Protein AF-W4RXM5-F1 (afdb_monomer_lite)

Radius of gyration: 26.08 Å; chains: 1; bounding box: 56×27×79 Å

Structure (mmCIF, N/CA/C/O backbone):
data_AF-W4RXM5-F1
#
_entry.id   AF-W4RXM5-F1
#
loop_
_atom_site.group_PDB
_atom_site.id
_atom_site.type_symbol
_atom_site.label_atom_id
_atom_site.label_alt_id
_atom_site.label_comp_id
_atom_site.label_asym_id
_atom_site.label_entity_id
_atom_site.label_seq_id
_atom_site.pdbx_PDB_ins_code
_atom_site.Cartn_x
_atom_site.Cartn_y
_atom_site.Cartn_z
_atom_site.occupancy
_atom_site.B_iso_or_equiv
_atom_site.auth_seq_id
_atom_site.auth_comp_id
_atom_site.auth_asym_id
_atom_site.auth_atom_id
_atom_site.pdbx_PDB_model_num
ATOM 1 N N . MET A 1 1 ? -12.681 -8.307 -5.570 1.00 71.31 1 MET A N 1
ATOM 2 C CA . MET A 1 1 ? -11.363 -8.917 -5.772 1.00 71.31 1 MET A CA 1
ATOM 3 C C . MET A 1 1 ? -11.079 -9.821 -4.599 1.00 71.31 1 MET A C 1
ATOM 5 O O . MET A 1 1 ? -11.061 -9.343 -3.459 1.00 71.31 1 MET A O 1
ATOM 9 N N . ASP A 1 2 ? -10.968 -11.107 -4.893 1.00 82.12 2 ASP A N 1
ATOM 10 C CA . ASP A 1 2 ? -10.555 -12.125 -3.934 1.00 82.12 2 ASP A CA 1
ATOM 11 C C . ASP A 1 2 ? -9.126 -11.845 -3.423 1.00 82.12 2 ASP A C 1
ATOM 13 O O . ASP A 1 2 ? -8.353 -11.106 -4.047 1.00 82.12 2 ASP A O 1
ATOM 17 N N . LYS A 1 3 ? -8.761 -12.402 -2.262 1.00 81.62 3 LYS A N 1
ATOM 18 C CA . LYS A 1 3 ? -7.405 -12.256 -1.708 1.00 81.62 3 LYS A CA 1
ATOM 19 C C . LYS A 1 3 ? -6.359 -12.815 -2.677 1.00 81.62 3 LYS A C 1
ATOM 21 O O . LYS A 1 3 ? -5.294 -12.211 -2.815 1.00 81.62 3 LYS A O 1
ATOM 26 N N . THR A 1 4 ? -6.677 -13.913 -3.359 1.00 87.19 4 THR A N 1
ATOM 27 C CA . THR A 1 4 ? -5.791 -14.562 -4.332 1.00 87.19 4 THR A CA 1
ATOM 28 C C . THR A 1 4 ? -5.588 -13.677 -5.554 1.00 87.19 4 THR A C 1
ATOM 30 O O . THR A 1 4 ? -4.450 -13.352 -5.880 1.00 87.19 4 THR A O 1
ATOM 33 N N . GLU A 1 5 ? -6.676 -13.187 -6.154 1.00 88.44 5 GLU A N 1
ATOM 34 C CA . GLU A 1 5 ? -6.636 -12.262 -7.298 1.00 88.44 5 GLU A CA 1
ATOM 35 C C . GLU A 1 5 ? -5.849 -10.988 -6.973 1.00 88.44 5 GLU A C 1
ATOM 37 O O . GLU A 1 5 ? -5.007 -10.545 -7.753 1.00 88.44 5 GLU A O 1
ATOM 42 N N . ARG A 1 6 ? -6.069 -10.405 -5.785 1.00 88.25 6 ARG A N 1
ATOM 43 C CA . ARG A 1 6 ? -5.330 -9.214 -5.347 1.00 88.25 6 ARG A CA 1
ATOM 44 C C . ARG A 1 6 ? -3.836 -9.499 -5.257 1.00 88.25 6 ARG A C 1
ATOM 46 O O . ARG A 1 6 ? -3.037 -8.675 -5.685 1.00 88.25 6 ARG A O 1
ATOM 53 N N . ASN A 1 7 ? -3.458 -10.635 -4.676 1.00 90.44 7 ASN A N 1
ATOM 54 C CA . ASN A 1 7 ? -2.055 -11.003 -4.521 1.00 90.44 7 ASN A CA 1
ATOM 55 C C . ASN A 1 7 ? -1.399 -11.311 -5.876 1.00 90.44 7 ASN A C 1
ATOM 57 O O . ASN A 1 7 ? -0.256 -10.917 -6.086 1.00 90.44 7 ASN A O 1
ATOM 61 N N . GLN A 1 8 ? -2.122 -11.943 -6.805 1.00 93.56 8 GLN A N 1
ATOM 62 C CA . GLN A 1 8 ? -1.669 -12.142 -8.185 1.00 93.56 8 GLN A CA 1
ATOM 63 C C . GLN A 1 8 ? -1.452 -10.806 -8.900 1.00 93.56 8 GLN A C 1
ATOM 65 O O . GLN A 1 8 ? -0.434 -10.622 -9.560 1.00 93.56 8 GLN A O 1
ATOM 70 N N . LEU A 1 9 ? -2.364 -9.849 -8.722 1.00 93.50 9 LEU A N 1
ATOM 71 C CA . LEU A 1 9 ? -2.246 -8.512 -9.297 1.00 93.50 9 LEU A CA 1
ATOM 72 C C . LEU A 1 9 ? -1.068 -7.733 -8.694 1.00 93.50 9 LEU A C 1
ATOM 74 O O . LEU A 1 9 ? -0.317 -7.106 -9.436 1.00 93.50 9 LEU A O 1
ATOM 78 N N . ILE A 1 10 ? -0.853 -7.819 -7.377 1.00 93.81 10 ILE A N 1
ATOM 79 C CA . ILE A 1 10 ? 0.338 -7.255 -6.723 1.00 93.81 10 ILE A CA 1
ATOM 80 C C . ILE A 1 10 ? 1.601 -7.891 -7.313 1.00 93.81 10 ILE A C 1
ATOM 82 O O . ILE A 1 10 ? 2.492 -7.172 -7.751 1.00 93.81 10 ILE A O 1
ATOM 86 N N . LEU A 1 11 ? 1.674 -9.221 -7.400 1.00 95.50 11 LEU A N 1
ATOM 87 C CA . LEU A 1 11 ? 2.827 -9.913 -7.980 1.00 95.50 11 LEU A CA 1
ATOM 88 C C . LEU A 1 11 ? 3.082 -9.475 -9.431 1.00 95.50 11 LEU A C 1
ATOM 90 O O . LEU A 1 11 ? 4.215 -9.156 -9.787 1.00 95.50 11 LEU A O 1
ATOM 94 N N . ALA A 1 12 ? 2.027 -9.370 -10.241 1.00 95.31 12 ALA A N 1
ATOM 95 C CA . ALA A 1 12 ? 2.120 -8.864 -11.605 1.00 95.31 12 ALA A CA 1
ATOM 96 C C . ALA A 1 12 ? 2.660 -7.425 -11.649 1.00 95.31 12 ALA A C 1
ATOM 98 O O . ALA A 1 12 ? 3.500 -7.128 -12.492 1.00 95.31 12 ALA A O 1
ATOM 99 N N . MET A 1 13 ? 2.251 -6.543 -10.731 1.00 93.75 13 MET A N 1
ATOM 100 C CA . MET A 1 13 ? 2.790 -5.179 -10.635 1.00 93.75 13 MET A CA 1
ATOM 101 C C . MET A 1 13 ? 4.280 -5.165 -10.292 1.00 93.75 13 MET A C 1
ATOM 103 O O . MET A 1 13 ? 5.035 -4.417 -10.911 1.00 93.75 13 MET A O 1
ATOM 107 N N . TRP A 1 14 ? 4.709 -5.998 -9.342 1.00 95.38 14 TRP A N 1
ATOM 108 C CA . TRP A 1 14 ? 6.113 -6.092 -8.929 1.00 95.38 14 TRP A CA 1
ATOM 109 C C . TRP A 1 14 ? 7.021 -6.638 -10.025 1.00 95.38 14 TRP A C 1
ATOM 111 O O . TRP A 1 14 ? 8.180 -6.243 -10.098 1.00 95.38 14 TRP A O 1
ATOM 121 N N . VAL A 1 15 ? 6.499 -7.495 -10.901 1.00 94.69 15 VAL A N 1
ATOM 122 C CA . VAL A 1 15 ? 7.235 -7.946 -12.083 1.00 94.69 15 VAL A CA 1
ATOM 123 C C . VAL A 1 15 ? 7.166 -6.897 -13.188 1.00 94.69 15 VAL A C 1
ATOM 125 O O . VAL A 1 15 ? 8.186 -6.544 -13.748 1.00 94.69 15 VAL A O 1
ATOM 128 N N . PHE A 1 16 ? 5.998 -6.353 -13.516 1.00 94.88 16 PHE A N 1
ATOM 129 C CA . PHE A 1 16 ? 5.840 -5.551 -14.730 1.00 94.88 16 PHE A CA 1
ATOM 130 C C . PHE A 1 16 ? 6.371 -4.114 -14.601 1.00 94.88 16 PHE A C 1
ATOM 132 O O . PHE A 1 16 ? 6.943 -3.577 -15.551 1.00 94.88 16 PHE A O 1
ATOM 139 N N . MET A 1 17 ? 6.218 -3.477 -13.437 1.00 92.75 17 MET A N 1
ATOM 140 C CA . MET A 1 17 ? 6.600 -2.069 -13.253 1.00 92.75 17 MET A CA 1
ATOM 141 C C . MET A 1 17 ? 8.110 -1.809 -13.366 1.00 92.75 17 MET A C 1
ATOM 143 O O . MET A 1 17 ? 8.474 -0.840 -14.036 1.00 92.75 17 MET A O 1
ATOM 147 N N . PRO A 1 18 ? 9.011 -2.638 -12.800 1.00 93.56 18 PRO A N 1
ATOM 148 C CA . PRO A 1 18 ? 10.451 -2.467 -12.999 1.00 93.56 18 PRO A CA 1
ATOM 149 C C . PRO A 1 18 ? 10.863 -2.587 -14.469 1.00 93.56 18 PRO A C 1
ATOM 151 O O . PRO A 1 18 ? 11.654 -1.778 -14.951 1.00 93.56 18 PRO A O 1
ATOM 154 N N . PHE A 1 19 ? 10.277 -3.539 -15.205 1.00 92.62 19 PHE A N 1
ATOM 155 C CA . PHE A 1 19 ? 10.536 -3.698 -16.639 1.00 92.62 19 PHE A CA 1
ATOM 156 C C . PHE A 1 19 ? 10.041 -2.493 -17.436 1.00 92.62 19 PHE A C 1
ATOM 158 O O . PHE A 1 19 ? 10.750 -2.004 -18.314 1.00 92.62 19 PHE A O 1
ATOM 165 N N . MET A 1 20 ? 8.856 -1.977 -17.110 1.00 92.00 20 MET A N 1
ATOM 166 C CA . MET A 1 20 ? 8.319 -0.780 -17.751 1.00 92.00 20 MET A CA 1
ATOM 167 C C . MET A 1 20 ? 9.208 0.445 -17.484 1.00 92.00 20 MET A C 1
ATOM 169 O O . MET A 1 20 ? 9.523 1.190 -18.411 1.00 92.00 20 MET A O 1
ATOM 173 N N . GLY A 1 21 ? 9.659 0.630 -16.238 1.00 90.56 21 GLY A N 1
ATOM 174 C CA . GLY A 1 21 ? 10.568 1.713 -15.853 1.00 90.56 21 GLY A CA 1
ATOM 175 C C . GLY A 1 21 ? 11.919 1.635 -16.567 1.00 90.56 21 GLY A C 1
ATOM 176 O O . GLY A 1 21 ? 12.395 2.636 -17.107 1.00 90.56 21 GLY A O 1
ATOM 177 N N . TRP A 1 22 ? 12.498 0.436 -16.661 1.00 90.75 22 TRP A N 1
ATOM 178 C CA . TRP A 1 22 ? 13.710 0.197 -17.445 1.00 90.75 22 TRP A CA 1
ATOM 179 C C . TRP A 1 22 ? 13.499 0.495 -18.933 1.00 90.75 22 TRP A C 1
ATOM 181 O O . TRP A 1 22 ? 14.289 1.216 -19.539 1.00 90.75 22 TRP A O 1
ATOM 191 N N . PHE A 1 23 ? 12.400 0.018 -19.523 1.00 89.69 23 PHE A N 1
ATOM 192 C CA . PHE A 1 23 ? 12.102 0.237 -20.939 1.00 89.69 23 PHE A CA 1
ATOM 193 C C . PHE A 1 23 ? 11.929 1.724 -21.280 1.00 89.69 23 PHE A C 1
ATOM 195 O O . PHE A 1 23 ? 12.408 2.188 -22.318 1.00 89.69 23 PHE A O 1
ATOM 202 N N . MET A 1 24 ? 11.291 2.499 -20.397 1.00 88.06 24 MET A N 1
ATOM 203 C CA . MET A 1 24 ? 11.202 3.954 -20.554 1.00 88.06 24 MET A CA 1
ATOM 204 C C . MET A 1 24 ? 12.580 4.622 -20.519 1.00 88.06 24 MET A C 1
ATOM 206 O O . MET A 1 24 ? 12.827 5.533 -21.312 1.00 88.06 24 MET A O 1
ATOM 210 N N . ALA A 1 25 ? 13.477 4.167 -19.640 1.00 87.81 25 ALA A N 1
ATOM 211 C CA . ALA A 1 25 ? 14.843 4.674 -19.578 1.00 87.81 25 ALA A CA 1
ATOM 212 C C . ALA A 1 25 ? 15.606 4.367 -20.876 1.00 87.81 25 ALA A C 1
ATOM 214 O O . ALA A 1 25 ? 16.142 5.293 -21.481 1.00 87.81 25 ALA A O 1
ATOM 215 N N . VAL A 1 26 ? 15.537 3.124 -21.374 1.00 87.50 26 VAL A N 1
ATOM 216 C CA . VAL A 1 26 ? 16.134 2.725 -22.665 1.00 87.50 26 VAL A CA 1
ATOM 217 C C . VAL A 1 26 ? 15.629 3.609 -23.802 1.00 87.50 26 VAL A C 1
ATOM 219 O O . VAL A 1 26 ? 16.431 4.145 -24.560 1.00 87.50 26 VAL A O 1
ATOM 222 N N . LYS A 1 27 ? 14.310 3.819 -23.905 1.00 85.94 27 LYS A N 1
ATOM 223 C CA . LYS A 1 27 ? 13.715 4.650 -24.965 1.00 85.94 27 LYS A CA 1
ATOM 224 C C . LYS A 1 27 ? 14.202 6.104 -24.921 1.00 85.94 27 LYS A C 1
ATOM 226 O O . LYS A 1 27 ? 14.225 6.766 -25.955 1.00 85.94 27 LYS A O 1
ATOM 231 N N . LYS A 1 28 ? 14.528 6.619 -23.733 1.00 84.12 28 LYS A N 1
ATOM 232 C CA . LYS A 1 28 ? 14.953 8.009 -23.538 1.00 84.12 28 LYS A CA 1
ATOM 233 C C . LYS A 1 28 ? 16.444 8.211 -23.808 1.00 84.12 28 LYS A C 1
ATOM 235 O O . LYS A 1 28 ? 16.811 9.291 -24.260 1.00 84.12 28 LYS A O 1
ATOM 240 N N . THR A 1 29 ? 17.287 7.223 -23.505 1.00 80.81 29 THR A N 1
ATOM 241 C CA . THR A 1 29 ? 18.749 7.383 -23.559 1.00 80.81 29 THR A CA 1
ATOM 242 C C . THR A 1 29 ? 19.421 6.676 -24.726 1.00 80.81 29 THR A C 1
ATOM 244 O O . THR A 1 29 ? 20.482 7.121 -25.149 1.00 80.81 29 THR A O 1
ATOM 247 N N . GLU A 1 30 ? 18.841 5.599 -25.254 1.00 77.88 30 GLU A N 1
ATOM 248 C CA . GLU A 1 30 ? 19.489 4.756 -26.261 1.00 77.88 30 GLU A CA 1
ATOM 249 C C . GLU A 1 30 ? 18.785 4.850 -27.616 1.00 77.88 30 GLU A C 1
ATOM 251 O O . GLU A 1 30 ? 17.560 4.754 -27.727 1.00 77.88 30 GLU A O 1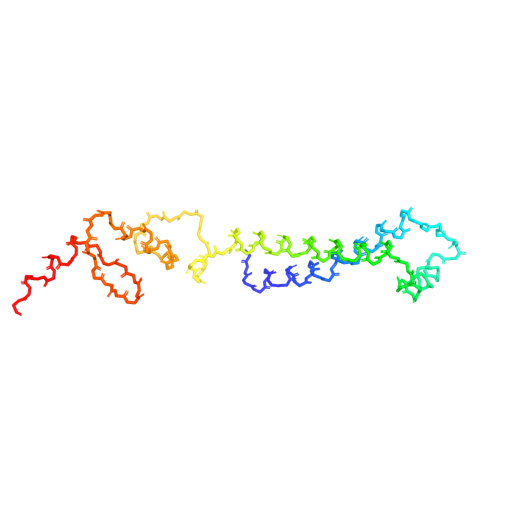
ATOM 256 N N . THR A 1 31 ? 19.572 4.963 -28.684 1.00 73.50 31 THR A N 1
ATOM 257 C CA . THR A 1 31 ? 19.083 4.802 -30.052 1.00 73.50 31 THR A CA 1
ATOM 258 C C . THR A 1 31 ? 19.114 3.318 -30.419 1.00 73.50 31 THR A C 1
ATOM 260 O O . THR A 1 31 ? 20.161 2.687 -30.538 1.00 73.50 31 THR A O 1
ATOM 263 N N . LEU A 1 32 ? 17.933 2.716 -30.568 1.00 72.38 32 LEU A N 1
ATOM 264 C CA . LEU A 1 32 ? 17.806 1.295 -30.897 1.00 72.38 32 LEU A CA 1
ATOM 265 C C . LEU A 1 32 ? 18.179 1.055 -32.365 1.00 72.38 32 LEU A C 1
ATOM 267 O O . LEU A 1 32 ? 17.362 1.273 -33.261 1.00 72.38 32 LEU A O 1
ATOM 271 N N . SER A 1 33 ? 19.398 0.573 -32.601 1.00 66.75 33 SER A N 1
ATOM 272 C CA . SER A 1 33 ? 19.829 0.120 -33.925 1.00 66.75 33 SER A CA 1
ATOM 273 C C . SER A 1 33 ? 19.145 -1.204 -34.305 1.00 66.75 33 SER A C 1
ATOM 275 O O . SER A 1 33 ? 18.836 -2.035 -33.446 1.00 66.75 33 SER A O 1
ATOM 277 N N . SER A 1 34 ? 18.869 -1.414 -35.594 1.00 68.81 34 SER A N 1
ATOM 278 C CA . SER A 1 34 ? 18.296 -2.681 -36.077 1.00 68.81 34 SER A CA 1
ATOM 279 C C . SER A 1 34 ? 19.372 -3.774 -36.092 1.00 68.81 34 SER A C 1
ATOM 281 O O . SER A 1 34 ? 20.448 -3.523 -36.628 1.00 68.81 34 SER A O 1
ATOM 283 N N . PRO A 1 35 ? 19.112 -4.999 -35.586 1.00 76.31 35 PRO A N 1
ATOM 284 C CA . PRO A 1 35 ? 17.845 -5.532 -35.076 1.00 76.31 35 PRO A CA 1
ATOM 285 C C . PRO A 1 35 ? 17.598 -5.257 -33.578 1.00 76.31 35 PRO A C 1
ATOM 287 O O . PRO A 1 35 ? 18.407 -5.589 -32.710 1.00 76.31 35 PRO A O 1
ATOM 290 N N . LYS A 1 36 ? 16.394 -4.756 -33.273 1.00 75.69 36 LYS A N 1
ATOM 291 C CA . LYS A 1 36 ? 15.992 -4.244 -31.947 1.00 75.69 36 LYS A CA 1
ATOM 292 C C . LYS A 1 36 ? 16.146 -5.247 -30.798 1.00 75.69 36 LYS A C 1
ATOM 294 O O . LYS A 1 36 ? 16.514 -4.854 -29.701 1.00 75.69 36 LYS A O 1
ATOM 299 N N . ILE A 1 37 ? 15.882 -6.534 -31.036 1.00 77.25 37 ILE A N 1
ATOM 300 C CA . ILE A 1 37 ? 15.943 -7.574 -29.992 1.00 77.25 37 ILE A CA 1
ATOM 301 C C . ILE A 1 37 ? 17.390 -7.830 -29.555 1.00 77.25 37 ILE A C 1
ATOM 303 O O . ILE A 1 37 ? 17.662 -7.922 -28.361 1.00 77.25 37 ILE A O 1
ATOM 307 N N . LYS A 1 38 ? 18.334 -7.888 -30.506 1.00 77.94 38 LYS A N 1
ATOM 308 C CA . LYS A 1 38 ? 19.759 -8.059 -30.180 1.00 77.94 38 LYS A CA 1
ATOM 309 C C . LYS A 1 38 ? 20.314 -6.820 -29.478 1.00 77.94 38 LYS A C 1
ATOM 311 O O . LYS A 1 38 ? 21.035 -6.964 -28.498 1.00 77.94 38 LYS A O 1
ATOM 316 N N . ALA A 1 39 ? 19.919 -5.628 -29.930 1.00 77.25 39 ALA A N 1
ATOM 317 C CA . ALA A 1 39 ? 20.302 -4.371 -29.290 1.00 77.25 39 ALA A CA 1
ATOM 318 C C . ALA A 1 39 ? 19.781 -4.282 -27.843 1.00 77.25 39 ALA A C 1
ATOM 320 O O . ALA A 1 39 ? 20.536 -3.943 -26.939 1.00 77.25 39 ALA A O 1
ATOM 321 N N . LEU A 1 40 ? 18.521 -4.661 -27.596 1.00 81.31 40 LEU A N 1
ATOM 322 C CA . LEU A 1 40 ? 17.957 -4.715 -26.242 1.00 81.31 40 LEU A CA 1
ATOM 323 C C . LEU A 1 40 ? 18.697 -5.708 -25.343 1.00 81.31 40 LEU A C 1
ATOM 325 O O . LEU A 1 40 ? 18.942 -5.394 -24.182 1.00 81.31 40 LEU A O 1
ATOM 329 N N . TRP A 1 41 ? 19.082 -6.874 -25.871 1.00 80.12 41 TRP A N 1
ATOM 330 C CA . TRP A 1 41 ? 19.854 -7.861 -25.114 1.00 80.12 41 TRP A CA 1
ATOM 331 C C . TRP A 1 41 ? 21.239 -7.332 -24.723 1.00 80.12 41 TRP A C 1
ATOM 333 O O . TRP A 1 41 ? 21.643 -7.454 -23.571 1.00 80.12 41 TRP A O 1
ATOM 343 N N . GLN A 1 42 ? 21.931 -6.662 -25.648 1.00 79.69 42 GLN A N 1
ATOM 344 C CA . GLN A 1 42 ? 23.218 -6.019 -25.367 1.00 79.69 42 GLN A CA 1
ATOM 345 C C . GLN A 1 42 ? 23.085 -4.911 -24.312 1.00 79.69 42 GLN A C 1
ATOM 347 O O . GLN A 1 42 ? 23.876 -4.851 -23.371 1.00 79.69 42 GLN A O 1
ATOM 352 N N . ILE A 1 43 ? 22.054 -4.068 -24.416 1.00 81.88 43 ILE A N 1
ATOM 353 C CA . ILE A 1 43 ? 21.786 -3.005 -23.435 1.00 81.88 43 ILE A CA 1
ATOM 354 C C . ILE A 1 43 ? 21.444 -3.601 -22.060 1.00 81.88 43 ILE A C 1
ATOM 356 O O . ILE A 1 43 ? 21.879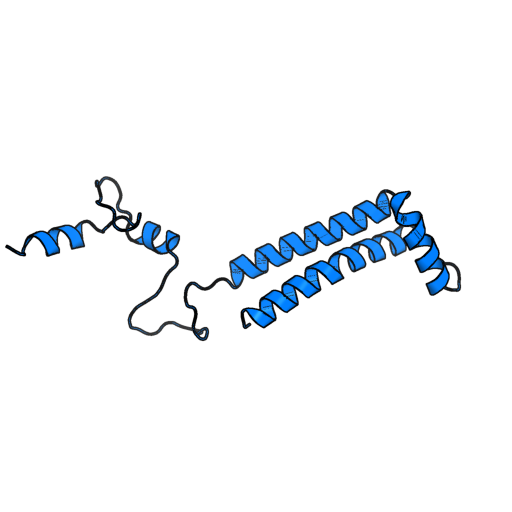 -3.069 -21.038 1.00 81.88 43 ILE A O 1
ATOM 360 N N . ALA A 1 44 ? 20.711 -4.717 -22.011 1.00 80.38 44 ALA A N 1
ATOM 361 C CA . ALA A 1 44 ? 20.399 -5.416 -20.766 1.00 80.38 44 ALA A CA 1
ATOM 362 C C . ALA A 1 44 ? 21.669 -5.926 -20.065 1.00 80.38 44 ALA A C 1
ATOM 364 O O . ALA A 1 44 ? 21.829 -5.710 -18.865 1.00 80.38 44 ALA A O 1
ATOM 365 N N . SER A 1 45 ? 22.616 -6.515 -20.804 1.00 80.12 45 SER A N 1
ATOM 366 C CA . SER A 1 45 ? 23.891 -6.980 -20.236 1.00 80.12 45 SER A CA 1
ATOM 367 C C . SER A 1 45 ? 24.738 -5.838 -19.656 1.00 80.12 45 SER A C 1
ATOM 369 O O . SER A 1 45 ? 25.298 -5.986 -18.571 1.00 80.12 45 SER A O 1
ATOM 371 N N . HIS A 1 46 ? 24.757 -4.673 -20.314 1.00 80.44 46 HIS A N 1
ATOM 372 C CA . HIS A 1 46 ? 25.495 -3.482 -19.861 1.00 80.44 46 HIS A CA 1
ATOM 373 C C . HIS A 1 46 ? 24.673 -2.528 -18.974 1.00 80.44 46 HIS A C 1
ATOM 375 O O . HIS A 1 46 ? 25.092 -1.405 -18.696 1.00 80.44 46 HIS A O 1
ATOM 381 N N . THR A 1 47 ? 23.496 -2.945 -18.495 1.00 78.62 47 THR A N 1
ATOM 382 C CA . THR A 1 47 ? 22.620 -2.081 -17.680 1.00 78.62 47 THR A CA 1
ATOM 383 C C . THR A 1 47 ? 23.273 -1.655 -16.359 1.00 78.62 47 THR A C 1
ATOM 385 O O . THR A 1 47 ? 23.030 -0.544 -15.895 1.00 78.62 47 THR A O 1
ATOM 388 N N . HIS A 1 48 ? 24.149 -2.487 -15.789 1.00 79.00 48 HIS A N 1
ATOM 389 C CA . HIS A 1 48 ? 24.859 -2.205 -14.534 1.00 79.00 48 HIS A CA 1
ATOM 390 C C . HIS A 1 48 ? 25.772 -0.973 -14.612 1.00 79.00 48 HIS A C 1
ATOM 392 O O . HIS A 1 48 ? 25.981 -0.295 -13.611 1.00 79.00 48 HIS A O 1
ATOM 398 N N . GLU A 1 49 ? 26.292 -0.666 -15.799 1.00 80.75 49 GLU A N 1
ATOM 399 C CA . GLU A 1 49 ? 27.229 0.440 -16.022 1.00 80.75 49 GLU A CA 1
ATOM 400 C C . GLU A 1 49 ? 26.505 1.776 -16.244 1.00 80.75 49 GLU A C 1
ATOM 402 O O . GLU A 1 49 ? 27.109 2.845 -16.160 1.00 80.75 49 GLU A O 1
ATOM 407 N N . LYS A 1 50 ? 25.195 1.735 -16.528 1.00 83.25 50 LYS A N 1
ATOM 408 C CA . LYS A 1 50 ? 24.403 2.908 -16.907 1.00 83.25 50 LYS A CA 1
ATOM 409 C C . LYS A 1 50 ? 23.485 3.330 -15.756 1.00 83.25 50 LYS A C 1
ATOM 411 O O . LYS A 1 50 ? 22.396 2.768 -15.603 1.00 83.25 50 LYS A O 1
ATOM 416 N N . PRO A 1 51 ? 23.840 4.380 -14.988 1.00 85.25 51 PRO A N 1
ATOM 417 C CA . PRO A 1 51 ? 23.067 4.789 -13.814 1.00 85.25 51 PRO A CA 1
ATOM 418 C C . PRO A 1 51 ? 21.627 5.188 -14.160 1.00 85.25 51 PRO A C 1
ATOM 420 O O . PRO A 1 51 ? 20.721 4.978 -13.360 1.00 85.25 51 PRO A O 1
ATOM 423 N N . VAL A 1 52 ? 21.374 5.699 -15.369 1.00 86.44 52 VAL A N 1
ATOM 424 C CA . VAL A 1 52 ? 20.021 6.082 -15.807 1.00 86.44 52 VAL A CA 1
ATOM 425 C C . VAL A 1 52 ? 19.096 4.868 -15.974 1.00 86.44 52 VAL A C 1
ATOM 427 O O . VAL A 1 52 ? 17.916 4.951 -15.635 1.00 86.44 52 VAL A O 1
ATOM 430 N N . LEU A 1 53 ? 19.615 3.727 -16.440 1.00 86.56 53 LEU A N 1
ATOM 431 C CA . LEU A 1 53 ? 18.830 2.495 -16.576 1.00 86.56 53 LEU A CA 1
ATOM 432 C C . LEU A 1 53 ? 18.510 1.891 -15.204 1.00 86.56 53 LEU A C 1
ATOM 434 O O . LEU A 1 53 ? 17.382 1.451 -14.973 1.00 86.56 53 LEU A O 1
ATOM 438 N N . LEU A 1 54 ? 19.468 1.946 -14.275 1.00 88.50 54 LEU A N 1
ATOM 439 C CA . LEU A 1 54 ? 19.252 1.558 -12.880 1.00 88.50 54 LEU A CA 1
ATOM 440 C C . LEU A 1 54 ? 18.203 2.450 -12.207 1.00 88.50 54 LEU A C 1
ATOM 442 O O . LEU A 1 54 ? 17.287 1.933 -11.571 1.00 88.50 54 LEU A O 1
ATOM 446 N N . LEU A 1 55 ? 18.271 3.771 -12.400 1.00 90.19 55 LEU A N 1
ATOM 447 C CA . LEU A 1 55 ? 17.249 4.701 -11.906 1.00 90.19 55 LEU A CA 1
ATOM 448 C C . LEU A 1 55 ? 15.860 4.389 -12.480 1.00 90.19 55 LEU A C 1
ATOM 450 O O . LEU A 1 55 ? 14.872 4.491 -11.756 1.00 90.19 55 LEU A O 1
ATOM 454 N N . GLY A 1 56 ? 15.773 3.961 -13.744 1.00 90.31 56 GLY A N 1
ATOM 455 C CA . GLY A 1 56 ? 14.525 3.486 -14.348 1.00 90.31 56 GLY A CA 1
ATOM 456 C C . GLY A 1 56 ? 13.940 2.266 -13.627 1.00 90.31 56 GLY A C 1
ATOM 457 O O . GLY A 1 56 ? 12.749 2.252 -13.310 1.00 90.31 56 GLY A O 1
ATOM 458 N N . ILE A 1 57 ? 14.778 1.273 -13.305 1.00 91.56 57 ILE A N 1
ATOM 459 C CA . ILE A 1 57 ? 14.377 0.083 -12.532 1.00 91.56 57 ILE A CA 1
ATOM 460 C C . ILE A 1 57 ? 13.919 0.485 -11.127 1.00 91.56 57 ILE A C 1
ATOM 462 O O . ILE A 1 57 ? 12.827 0.102 -10.704 1.00 91.56 57 ILE A O 1
ATOM 466 N N . PHE A 1 58 ? 14.715 1.290 -10.417 1.00 93.75 58 PHE A N 1
ATOM 467 C CA . PHE A 1 58 ? 14.374 1.779 -9.078 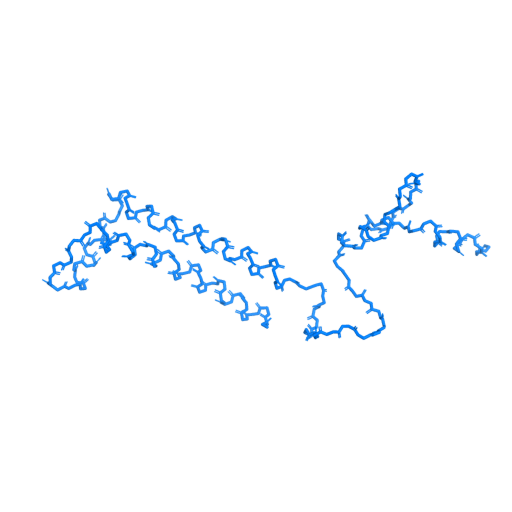1.00 93.75 58 PHE A CA 1
ATOM 468 C C . PHE A 1 58 ? 13.066 2.576 -9.074 1.00 93.75 58 PHE A C 1
ATOM 470 O O . PHE A 1 58 ? 12.227 2.374 -8.195 1.00 93.75 58 PHE A O 1
ATOM 477 N N . GLY A 1 59 ? 12.849 3.429 -10.077 1.00 93.12 59 GLY A N 1
ATOM 478 C CA . GLY A 1 59 ? 11.593 4.154 -10.258 1.00 93.12 59 GLY A CA 1
ATOM 479 C C . GLY A 1 59 ? 10.402 3.214 -10.458 1.00 93.12 59 GLY A C 1
ATOM 480 O O . GLY A 1 59 ? 9.356 3.404 -9.836 1.00 93.12 59 GLY A O 1
ATOM 481 N N . GLY A 1 60 ? 10.568 2.157 -11.258 1.00 93.50 60 GLY A N 1
ATOM 482 C CA . GLY A 1 60 ? 9.548 1.122 -11.437 1.00 93.50 60 GLY A CA 1
ATOM 483 C C . GLY A 1 60 ? 9.227 0.363 -10.144 1.00 93.50 60 GLY A C 1
ATOM 484 O O . GLY A 1 60 ? 8.055 0.145 -9.835 1.00 93.50 60 GLY A O 1
ATOM 485 N N . ILE A 1 61 ? 10.240 0.026 -9.341 1.00 96.06 61 ILE A N 1
ATOM 486 C CA . ILE A 1 61 ? 10.054 -0.611 -8.025 1.00 96.06 61 ILE A CA 1
ATOM 487 C C . ILE A 1 61 ? 9.297 0.318 -7.066 1.00 96.06 61 ILE A C 1
ATOM 489 O O . ILE A 1 61 ? 8.330 -0.107 -6.432 1.00 96.06 61 ILE A O 1
ATOM 493 N N . LEU A 1 62 ? 9.690 1.593 -6.982 1.00 96.50 62 LEU A N 1
ATOM 494 C CA . LEU A 1 62 ? 9.007 2.585 -6.143 1.00 96.50 62 LEU A CA 1
ATOM 495 C C . LEU A 1 62 ? 7.534 2.738 -6.539 1.00 96.50 62 LEU A C 1
ATOM 497 O O . LEU A 1 62 ? 6.659 2.780 -5.673 1.00 96.50 62 LEU A O 1
ATOM 501 N N . MET A 1 63 ? 7.246 2.753 -7.842 1.00 95.19 63 MET A N 1
ATOM 502 C CA . MET A 1 63 ? 5.877 2.810 -8.351 1.00 95.19 63 MET A CA 1
ATOM 503 C C . MET A 1 63 ? 5.073 1.554 -7.984 1.00 95.19 63 MET A C 1
ATOM 505 O O . MET A 1 63 ? 3.922 1.665 -7.557 1.00 95.19 63 MET A O 1
ATOM 509 N N . ALA A 1 64 ? 5.674 0.361 -8.083 1.00 95.50 64 ALA A N 1
ATOM 510 C CA . ALA A 1 64 ? 5.043 -0.890 -7.654 1.00 95.50 64 ALA A CA 1
ATOM 511 C C . ALA A 1 64 ? 4.718 -0.884 -6.154 1.00 95.50 64 ALA A C 1
ATOM 513 O O . ALA A 1 64 ? 3.621 -1.288 -5.755 1.00 95.50 64 ALA A O 1
ATOM 514 N N . ALA A 1 65 ? 5.640 -0.390 -5.323 1.00 96.06 65 ALA A N 1
ATOM 515 C CA . ALA A 1 65 ? 5.443 -0.270 -3.883 1.00 96.06 65 ALA A CA 1
ATOM 516 C C . ALA A 1 65 ? 4.290 0.691 -3.550 1.00 96.06 65 ALA A C 1
ATOM 518 O O . ALA A 1 65 ? 3.403 0.342 -2.767 1.00 96.06 65 ALA A O 1
ATOM 519 N N . LEU A 1 66 ? 4.248 1.858 -4.200 1.00 96.00 66 LEU A N 1
ATOM 520 C CA . LEU A 1 66 ? 3.185 2.846 -4.013 1.00 96.00 66 LEU A CA 1
ATOM 521 C C . LEU A 1 66 ? 1.811 2.301 -4.436 1.00 96.00 66 LEU A C 1
ATOM 523 O O . LEU A 1 66 ? 0.833 2.441 -3.700 1.00 96.00 66 LEU A O 1
ATOM 527 N N . MET A 1 67 ? 1.734 1.618 -5.581 1.00 94.00 67 MET A N 1
ATOM 528 C CA . MET A 1 67 ? 0.501 0.973 -6.051 1.00 94.00 67 MET A CA 1
ATOM 529 C C . MET A 1 67 ? 0.055 -0.171 -5.137 1.00 94.00 67 MET A C 1
ATOM 531 O O . MET A 1 67 ? -1.133 -0.295 -4.833 1.00 94.00 67 MET A O 1
ATOM 535 N N . THR A 1 68 ? 0.999 -0.973 -4.643 1.00 94.38 68 THR A N 1
ATOM 536 C CA . THR A 1 68 ? 0.715 -2.042 -3.675 1.00 94.38 68 THR A CA 1
ATOM 537 C C . THR A 1 68 ? 0.134 -1.466 -2.389 1.00 94.38 68 THR A C 1
ATOM 539 O O . THR A 1 68 ? -0.893 -1.948 -1.910 1.00 94.38 68 THR A O 1
ATOM 542 N N . TRP A 1 69 ? 0.751 -0.412 -1.849 1.00 94.00 69 TRP A N 1
ATOM 543 C CA . TRP A 1 69 ? 0.258 0.270 -0.656 1.00 94.00 69 TRP A CA 1
ATOM 544 C C . TRP A 1 69 ? -1.169 0.792 -0.859 1.00 94.00 69 TRP A C 1
ATOM 546 O O . TRP A 1 69 ? -2.048 0.503 -0.045 1.00 94.00 69 TRP A O 1
ATOM 556 N N . LEU A 1 70 ? -1.432 1.461 -1.986 1.00 92.62 70 LEU A N 1
ATOM 557 C CA . LEU A 1 70 ? -2.760 1.977 -2.316 1.00 92.62 70 LEU A CA 1
ATOM 558 C C . LEU A 1 70 ? -3.811 0.858 -2.389 1.00 92.62 70 LEU A C 1
ATOM 560 O O . LEU A 1 70 ? -4.887 0.973 -1.798 1.00 92.62 70 LEU A O 1
ATOM 564 N N . LEU A 1 71 ? -3.490 -0.253 -3.057 1.00 89.75 71 LEU A N 1
ATOM 565 C CA . LEU A 1 71 ? -4.376 -1.414 -3.144 1.00 89.75 71 LEU A CA 1
ATOM 566 C C . LEU A 1 71 ? -4.678 -2.017 -1.775 1.00 89.75 71 LEU A C 1
ATOM 568 O O . LEU A 1 71 ? -5.825 -2.363 -1.496 1.00 89.75 71 LEU A O 1
ATOM 572 N N . VAL 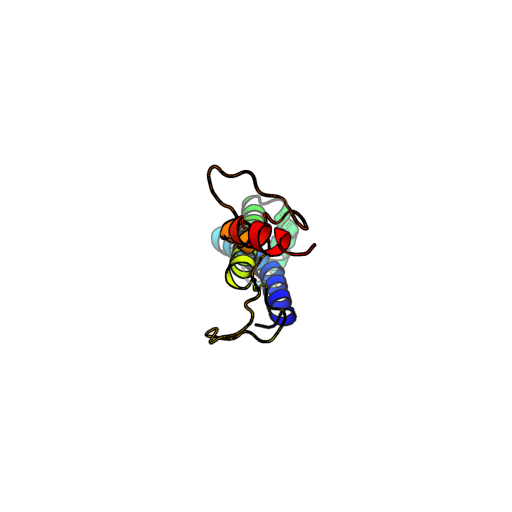A 1 72 ? -3.673 -2.157 -0.912 1.00 88.19 72 VAL A N 1
ATOM 573 C CA . VAL A 1 72 ? -3.866 -2.719 0.430 1.00 88.19 72 VAL A CA 1
ATOM 574 C C . VAL A 1 72 ? -4.742 -1.801 1.276 1.00 88.19 72 VAL A C 1
ATOM 576 O O . VAL A 1 72 ? -5.677 -2.285 1.915 1.00 88.19 72 VAL A O 1
ATOM 579 N N . VAL A 1 73 ? -4.503 -0.490 1.242 1.00 86.38 73 VAL A N 1
ATOM 580 C CA . VAL A 1 73 ? -5.300 0.479 2.005 1.00 86.38 73 VAL A CA 1
ATOM 581 C C . VAL A 1 73 ? -6.748 0.494 1.515 1.00 86.38 73 VAL A C 1
ATOM 583 O O . VAL A 1 73 ? -7.663 0.345 2.322 1.00 86.38 73 VAL A O 1
ATOM 586 N N . MET A 1 74 ? -6.976 0.589 0.204 1.00 82.56 74 MET A N 1
ATOM 587 C CA . MET A 1 74 ? -8.328 0.704 -0.356 1.00 82.56 74 MET A CA 1
ATOM 588 C C . MET A 1 74 ? -9.120 -0.610 -0.331 1.00 82.56 74 MET A C 1
ATOM 590 O O . MET A 1 74 ? -10.348 -0.590 -0.246 1.00 82.56 74 MET A O 1
ATOM 594 N N . LEU A 1 75 ? -8.447 -1.761 -0.438 1.00 80.69 75 LEU A N 1
ATOM 595 C CA . LEU A 1 75 ? -9.099 -3.070 -0.499 1.00 80.69 75 LEU A CA 1
ATOM 596 C C . LEU A 1 75 ? -8.941 -3.883 0.792 1.00 80.69 75 LEU A C 1
ATOM 598 O O . LEU A 1 75 ? -9.319 -5.054 0.796 1.00 80.69 75 LEU A O 1
ATOM 602 N N . SER A 1 76 ? -8.408 -3.348 1.884 1.00 74.31 76 SER A N 1
ATOM 603 C CA . SER A 1 76 ? -8.456 -4.058 3.167 1.00 74.31 76 SER A CA 1
ATOM 604 C C . SER A 1 76 ? -9.883 -4.028 3.734 1.00 74.31 76 SER A C 1
ATOM 606 O O . SER A 1 76 ? -10.565 -3.009 3.713 1.00 74.31 76 SER A O 1
ATOM 608 N N . SER A 1 77 ? -10.373 -5.179 4.196 1.00 78.44 77 SER A N 1
ATOM 609 C CA . SER A 1 77 ? -11.671 -5.307 4.866 1.00 78.44 77 SER A CA 1
ATOM 610 C C . SER A 1 77 ? -11.487 -6.186 6.101 1.00 78.44 77 SER A C 1
ATOM 612 O O . SER A 1 77 ? -10.892 -7.255 5.966 1.00 78.44 77 SER A O 1
ATOM 614 N N . PRO A 1 78 ? -11.996 -5.784 7.281 1.00 79.94 78 PRO A N 1
ATOM 615 C CA . PRO A 1 78 ? -11.980 -6.627 8.477 1.00 79.94 78 PRO A CA 1
ATOM 616 C C . PRO A 1 78 ? -12.955 -7.810 8.374 1.00 79.94 78 PRO A C 1
ATOM 618 O O . PRO A 1 78 ? -12.877 -8.745 9.162 1.00 79.94 78 PRO A O 1
ATOM 621 N N . PHE A 1 79 ? -13.885 -7.774 7.416 1.00 80.50 79 PHE A N 1
ATOM 622 C CA . PHE A 1 79 ? -14.804 -8.871 7.144 1.00 80.50 79 PHE A CA 1
ATOM 623 C C . PHE A 1 79 ? -14.176 -9.860 6.155 1.00 80.50 79 PHE A C 1
ATOM 625 O O . PHE A 1 79 ? -13.886 -9.479 5.018 1.00 80.50 79 PHE A O 1
ATOM 632 N N . THR A 1 80 ? -13.988 -11.108 6.595 1.00 76.62 80 THR A N 1
ATOM 633 C CA . THR A 1 80 ? -13.357 -12.206 5.832 1.00 76.62 80 THR A CA 1
ATOM 634 C C . THR A 1 80 ? -14.280 -12.827 4.777 1.00 76.62 80 THR A C 1
ATOM 636 O O . THR A 1 80 ? -13.801 -13.485 3.860 1.00 76.62 80 THR A O 1
ATOM 639 N N . GLY A 1 81 ? -15.598 -12.632 4.892 1.00 80.94 81 GLY A N 1
ATOM 640 C CA . GLY A 1 81 ? -16.576 -13.166 3.942 1.00 80.94 81 GLY A CA 1
ATOM 641 C C . GLY A 1 81 ? -16.671 -12.373 2.632 1.00 80.94 81 GLY A C 1
ATOM 642 O O . GLY A 1 81 ? -15.872 -11.477 2.346 1.00 80.94 81 GLY A O 1
ATOM 643 N N . GLN A 1 82 ? -17.701 -12.673 1.836 1.00 80.31 82 GLN A N 1
ATOM 644 C CA . GLN A 1 82 ? -17.974 -11.942 0.599 1.00 80.31 82 GLN A CA 1
ATOM 645 C C . GLN A 1 82 ? -18.239 -10.459 0.897 1.00 80.31 82 GLN A C 1
ATOM 647 O O . GLN A 1 82 ? -19.004 -10.108 1.798 1.00 80.31 82 GLN A O 1
ATOM 652 N N . ARG A 1 83 ? -17.607 -9.566 0.129 1.00 77.31 83 ARG A N 1
ATOM 653 C CA . ARG A 1 83 ? -17.818 -8.124 0.296 1.00 77.31 83 ARG A CA 1
ATOM 654 C C . ARG A 1 83 ? -19.246 -7.746 -0.071 1.00 77.31 83 ARG A C 1
ATOM 656 O O . ARG A 1 83 ? -19.757 -8.154 -1.108 1.00 77.31 83 ARG A O 1
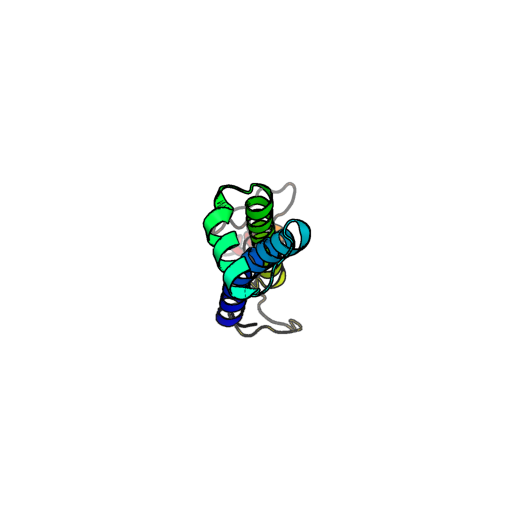ATOM 663 N N . PHE A 1 84 ? -19.836 -6.881 0.742 1.00 83.88 84 PHE A N 1
ATOM 664 C CA . PHE A 1 84 ? -21.150 -6.298 0.511 1.00 83.88 84 PHE A CA 1
ATOM 665 C C . PHE A 1 84 ? -21.021 -4.802 0.202 1.00 83.88 84 PHE A C 1
ATOM 667 O O . PHE A 1 84 ? -20.154 -4.113 0.738 1.00 83.88 84 PHE A O 1
ATOM 674 N N . LYS A 1 85 ? -21.907 -4.277 -0.654 1.00 84.06 85 LYS A N 1
ATOM 675 C CA . LYS A 1 85 ? -21.927 -2.847 -1.017 1.00 84.06 85 LYS A CA 1
ATOM 676 C C . LYS A 1 85 ? -22.410 -1.960 0.134 1.00 84.06 85 LYS A C 1
ATOM 678 O O . LYS A 1 85 ? -21.926 -0.846 0.303 1.00 84.06 85 LYS A O 1
ATOM 683 N N . ARG A 1 86 ? -23.384 -2.438 0.915 1.00 87.81 86 ARG A N 1
ATOM 684 C CA . ARG A 1 86 ? -23.988 -1.697 2.028 1.00 87.81 86 ARG A CA 1
ATOM 685 C C . ARG A 1 86 ? -24.284 -2.643 3.183 1.00 87.81 86 ARG A C 1
ATOM 687 O O . ARG A 1 86 ? -24.899 -3.682 2.978 1.00 87.81 86 ARG A O 1
ATOM 694 N N . PHE A 1 87 ? -23.861 -2.267 4.386 1.00 88.88 87 PHE A N 1
ATOM 695 C CA . PHE A 1 87 ? -24.295 -2.941 5.606 1.00 88.88 87 PHE A CA 1
ATOM 696 C C . PHE A 1 87 ? -25.718 -2.489 5.934 1.00 88.88 87 PHE A C 1
ATOM 698 O O . PHE A 1 87 ? -25.953 -1.285 6.044 1.00 88.88 87 PHE A O 1
ATOM 705 N N . LEU A 1 88 ? -26.656 -3.427 6.061 1.00 92.19 88 LEU A N 1
ATOM 706 C CA . LEU A 1 88 ? -28.048 -3.099 6.370 1.00 92.19 88 LEU A CA 1
ATOM 707 C C . LEU A 1 88 ? -28.268 -3.020 7.884 1.00 92.19 88 LEU A C 1
ATOM 709 O O . LEU A 1 88 ? -28.591 -1.947 8.388 1.00 92.19 88 LEU A O 1
ATOM 713 N N . ARG A 1 89 ? -28.111 -4.141 8.603 1.00 93.12 89 ARG A N 1
ATOM 714 C CA . ARG A 1 89 ? -28.375 -4.297 10.048 1.00 93.12 89 ARG A CA 1
ATOM 715 C C . ARG A 1 89 ? -27.585 -5.494 10.610 1.00 93.12 89 ARG A C 1
ATOM 717 O O . ARG A 1 89 ? -27.028 -6.265 9.835 1.00 93.12 89 ARG A O 1
ATOM 724 N N . GLY A 1 90 ? -27.583 -5.665 11.936 1.00 93.19 90 GLY A N 1
ATOM 725 C CA . GLY A 1 90 ? -26.969 -6.805 12.638 1.00 93.19 90 GLY A CA 1
ATOM 726 C C . GLY A 1 90 ? -25.610 -6.486 13.271 1.00 93.19 90 GLY A C 1
ATOM 727 O O . GLY A 1 90 ? -25.283 -5.321 13.507 1.00 93.19 90 GLY A O 1
ATOM 728 N N . THR A 1 91 ? -24.807 -7.519 13.534 1.00 92.50 91 THR A N 1
ATOM 729 C CA . THR A 1 91 ? -23.463 -7.371 14.115 1.00 92.50 91 THR A CA 1
ATOM 730 C C . THR A 1 91 ? -22.477 -6.847 13.076 1.00 92.50 91 THR A C 1
ATOM 732 O O . THR A 1 91 ? -22.288 -7.445 12.016 1.00 92.50 91 THR A O 1
ATOM 735 N N . LYS A 1 92 ? -21.820 -5.727 13.386 1.00 90.25 92 LYS A N 1
ATOM 736 C CA . LYS A 1 92 ? -20.824 -5.105 12.511 1.00 90.25 92 LYS A CA 1
ATOM 737 C C . LYS A 1 92 ? -19.414 -5.435 12.988 1.00 90.25 92 LYS A C 1
ATOM 739 O O . LYS A 1 92 ? -19.015 -5.016 14.069 1.00 90.25 92 LYS A O 1
ATOM 744 N N . ILE A 1 93 ? -18.644 -6.121 12.148 1.00 91.94 93 ILE A N 1
ATOM 745 C CA . ILE A 1 93 ? -17.215 -6.354 12.379 1.00 91.94 93 ILE A CA 1
ATOM 746 C C . ILE A 1 93 ? -16.431 -5.127 11.895 1.00 91.94 93 ILE A C 1
ATOM 748 O O . ILE A 1 93 ? -16.678 -4.600 10.807 1.00 91.94 93 ILE A O 1
ATOM 752 N N . VAL A 1 94 ? -15.496 -4.653 12.715 1.00 91.56 94 VAL A N 1
ATOM 753 C CA . VAL A 1 94 ? -14.617 -3.509 12.429 1.00 91.56 94 VAL A CA 1
ATOM 754 C C . VAL A 1 94 ? -13.161 -3.892 12.701 1.00 91.56 94 VAL A C 1
ATOM 756 O O . VAL A 1 94 ? -12.899 -4.905 13.343 1.00 91.56 94 VAL A O 1
ATOM 759 N N . THR A 1 95 ? -12.204 -3.102 12.210 1.00 90.88 95 THR A N 1
ATOM 760 C CA . THR A 1 95 ? -10.791 -3.288 12.571 1.00 90.88 95 THR A CA 1
ATOM 761 C C . THR A 1 95 ? -10.569 -2.965 14.049 1.00 90.88 95 THR A C 1
ATOM 763 O O . THR A 1 95 ? -11.297 -2.155 14.626 1.00 90.88 95 THR A O 1
ATOM 766 N N . VAL A 1 96 ? -9.540 -3.565 14.655 1.00 91.75 96 VAL A N 1
ATOM 767 C CA . VAL A 1 96 ? -9.187 -3.352 16.069 1.00 91.75 96 VAL A CA 1
ATOM 768 C C . VAL A 1 96 ? -8.962 -1.868 16.364 1.00 91.75 96 VAL A C 1
ATOM 770 O O . VAL A 1 96 ? -9.552 -1.337 17.300 1.00 91.75 96 VAL A O 1
ATOM 773 N N . ASP A 1 97 ? -8.207 -1.162 15.521 1.00 91.31 97 ASP A N 1
ATOM 774 C CA . ASP A 1 97 ? -7.952 0.275 15.699 1.00 91.31 97 ASP A CA 1
ATOM 775 C C . ASP A 1 97 ? -9.226 1.107 15.599 1.00 91.31 97 ASP A C 1
ATOM 777 O O . ASP A 1 97 ? -9.422 2.069 16.347 1.00 91.31 97 ASP 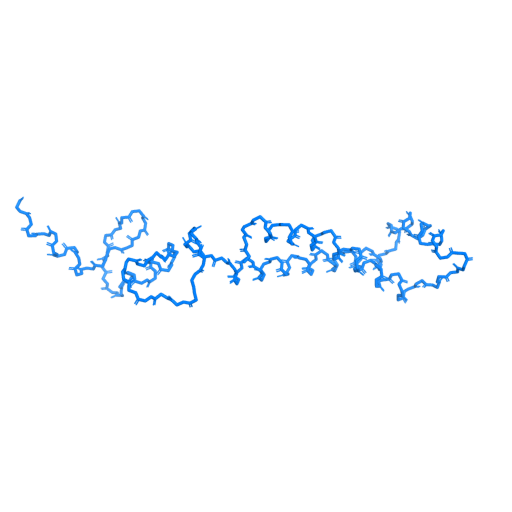A O 1
ATOM 781 N N . LYS A 1 98 ? -10.137 0.718 14.696 1.00 92.31 98 LYS A N 1
ATOM 782 C CA . LYS A 1 98 ? -11.422 1.396 14.581 1.00 92.31 98 LYS A CA 1
ATOM 783 C C . LYS A 1 98 ? -12.276 1.145 15.816 1.00 92.31 98 LYS A C 1
ATOM 785 O O . LYS A 1 98 ? -12.907 2.087 16.280 1.00 92.31 98 LYS A O 1
ATOM 790 N N . LEU A 1 99 ? -12.274 -0.073 16.359 1.00 94.44 99 LEU A N 1
ATOM 791 C CA . LEU A 1 99 ? -12.970 -0.386 17.604 1.00 94.44 99 LEU A CA 1
ATOM 792 C C . LEU A 1 99 ? -12.400 0.426 18.769 1.00 94.44 99 LEU A C 1
ATOM 794 O O . LEU A 1 99 ? -13.163 1.129 19.420 1.00 94.44 99 LEU A O 1
ATOM 798 N N . LYS A 1 100 ? -11.071 0.439 18.945 1.00 94.81 100 LYS A N 1
ATOM 799 C CA . LYS A 1 100 ? -10.384 1.261 19.956 1.00 94.81 100 LYS A CA 1
ATOM 800 C C . LYS A 1 100 ? -10.752 2.738 19.831 1.00 94.81 100 LYS A C 1
ATOM 802 O O . LYS A 1 100 ? -11.039 3.392 20.824 1.00 94.81 100 LYS A O 1
ATOM 807 N N . SER A 1 101 ? -10.781 3.270 18.610 1.00 93.88 101 SER A N 1
ATOM 808 C CA . SER A 1 101 ? -11.191 4.655 18.360 1.00 93.88 101 SER A CA 1
ATOM 809 C C . SER A 1 101 ? -12.666 4.916 18.673 1.00 93.88 101 SER A C 1
ATOM 811 O O . SER A 1 101 ? -12.994 6.047 19.017 1.00 93.88 101 SER A O 1
ATOM 813 N N . LEU A 1 102 ? -13.547 3.930 18.490 1.00 93.69 102 LEU A N 1
ATOM 814 C CA . LEU A 1 102 ? -14.982 4.065 18.750 1.00 93.69 102 LEU A CA 1
ATOM 815 C C . LEU A 1 102 ? -15.313 3.949 20.239 1.00 93.69 102 LEU A C 1
ATOM 817 O O . LEU A 1 102 ? -16.251 4.596 20.690 1.00 93.69 102 LEU A O 1
ATOM 821 N N . THR A 1 103 ? -14.572 3.129 20.986 1.00 93.94 103 THR A N 1
ATOM 822 C CA . THR A 1 103 ? -14.834 2.877 22.409 1.00 93.94 103 THR A CA 1
ATOM 823 C C . THR A 1 103 ? -14.046 3.782 23.350 1.00 93.94 103 THR A C 1
ATOM 825 O O . THR A 1 103 ? -14.334 3.808 24.544 1.00 93.94 103 THR A O 1
ATOM 828 N N . ARG A 1 104 ? -13.067 4.538 22.841 1.00 93.88 104 ARG A N 1
ATOM 829 C CA . ARG A 1 104 ? -12.269 5.471 23.641 1.00 93.88 104 ARG A CA 1
ATOM 830 C C . ARG A 1 104 ? -13.068 6.716 24.021 1.00 93.88 104 ARG A C 1
ATOM 832 O O . ARG A 1 104 ? -13.475 7.498 23.162 1.00 93.88 104 ARG A O 1
ATOM 839 N N . GLU A 1 105 ? -13.190 6.948 25.317 1.00 93.50 105 GLU A N 1
ATOM 840 C CA . GLU A 1 105 ? -13.814 8.125 25.911 1.00 93.50 105 GLU A CA 1
ATOM 841 C C . GLU A 1 105 ? -12.738 9.119 26.388 1.00 93.50 105 GLU A C 1
ATOM 843 O O . GLU A 1 105 ? -11.594 8.760 26.676 1.00 93.50 105 GLU A O 1
ATOM 848 N N . ARG A 1 106 ? -13.066 10.418 26.399 1.00 88.12 106 ARG A N 1
ATOM 849 C CA . ARG A 1 106 ? -12.138 11.470 26.846 1.00 88.12 106 ARG A CA 1
ATOM 850 C C . ARG A 1 106 ? -12.377 11.782 28.317 1.00 88.12 106 ARG A C 1
ATOM 852 O O . ARG A 1 106 ? -13.522 11.914 28.730 1.00 88.12 106 ARG A O 1
ATOM 859 N N . LYS A 1 107 ? -11.288 12.042 29.051 1.00 84.00 107 LYS A N 1
ATOM 860 C CA . LYS A 1 107 ? -11.300 12.473 30.464 1.00 84.00 107 LYS A CA 1
ATOM 861 C C . LYS A 1 107 ? -11.903 11.443 31.434 1.00 84.00 107 LYS A C 1
ATOM 863 O O . LYS A 1 107 ? -12.289 11.803 32.538 1.00 84.00 107 LYS A O 1
ATOM 868 N N . THR A 1 108 ? -11.946 10.176 31.037 1.00 86.88 108 THR A N 1
ATOM 869 C CA . THR A 1 108 ? -12.362 9.047 31.873 1.00 86.88 108 THR A CA 1
ATOM 870 C C . THR A 1 108 ? -11.254 7.999 31.879 1.00 86.88 108 THR A C 1
ATOM 872 O O . THR A 1 108 ? -10.581 7.788 30.868 1.00 86.88 108 THR A O 1
ATOM 875 N N . GLN A 1 109 ? -11.020 7.369 33.030 1.00 86.69 109 GLN A N 1
ATOM 876 C CA . GLN A 1 109 ? -10.207 6.155 33.085 1.00 86.69 109 GLN A CA 1
ATOM 877 C C . GLN A 1 109 ? -11.088 4.987 32.636 1.00 86.69 109 GLN A C 1
ATOM 879 O O . GLN A 1 109 ? -12.200 4.837 33.132 1.00 86.69 109 GLN A O 1
ATOM 884 N N . GLN A 1 110 ? -10.614 4.210 31.663 1.00 91.50 110 GLN A N 1
ATOM 885 C CA . GLN A 1 110 ? -11.328 3.054 31.120 1.00 91.50 110 GLN A CA 1
ATOM 886 C C . GLN A 1 110 ? -10.514 1.791 31.378 1.00 91.50 110 GLN A C 1
ATOM 888 O O . GLN A 1 110 ? -9.301 1.784 31.151 1.00 91.50 110 GLN A O 1
ATOM 893 N N . VAL A 1 111 ? -11.185 0.719 31.797 1.00 91.12 111 VAL A N 1
ATOM 894 C CA . VAL A 1 111 ? -10.594 -0.624 31.847 1.00 91.12 111 VAL A CA 1
ATOM 895 C C . VAL A 1 111 ? -10.426 -1.156 30.420 1.00 91.12 111 VAL A C 1
ATOM 897 O O . VAL A 1 111 ? -11.197 -0.809 29.519 1.00 91.12 111 VAL A O 1
ATOM 900 N N . THR A 1 112 ? -9.411 -1.985 30.187 1.00 92.69 112 THR A N 1
ATOM 901 C CA . THR A 1 112 ? -9.140 -2.599 28.882 1.00 92.69 112 THR A CA 1
ATOM 902 C C . THR A 1 112 ? -9.454 -4.093 28.880 1.00 92.69 112 THR A C 1
ATOM 904 O O . THR A 1 112 ? -9.222 -4.799 29.856 1.00 92.69 112 THR A O 1
ATOM 907 N N . VAL A 1 113 ? -9.957 -4.592 27.748 1.00 91.44 113 VAL A N 1
ATOM 908 C CA . VAL A 1 113 ? -10.113 -6.028 27.467 1.00 91.44 113 VAL A CA 1
ATOM 909 C C . VAL A 1 113 ? -9.465 -6.301 26.113 1.00 91.44 113 VAL A C 1
ATOM 911 O O . VAL A 1 113 ? -9.899 -5.752 25.103 1.00 91.44 113 VAL A O 1
ATOM 914 N N . GLY A 1 114 ? -8.387 -7.092 26.081 1.00 89.50 114 GLY A N 1
ATOM 915 C CA . GLY A 1 114 ? -7.616 -7.330 24.850 1.00 89.50 114 GLY A CA 1
ATOM 916 C C . GLY A 1 114 ? -7.082 -6.036 24.216 1.00 89.50 114 GLY A C 1
ATOM 917 O O . GLY A 1 114 ? -7.249 -5.817 23.018 1.00 89.50 114 GLY A O 1
ATOM 918 N N . ASP A 1 115 ? -6.528 -5.136 25.034 1.00 92.25 115 ASP A N 1
ATOM 919 C CA . ASP A 1 115 ? -6.077 -3.781 24.667 1.00 92.25 115 ASP A CA 1
ATOM 920 C C . ASP A 1 115 ? -7.156 -2.842 24.104 1.00 92.25 115 ASP A C 1
ATOM 922 O O . ASP A 1 115 ? -6.838 -1.756 23.604 1.00 92.25 115 ASP A O 1
ATOM 926 N N . ILE A 1 116 ? -8.430 -3.230 24.159 1.00 93.69 116 ILE A N 1
ATOM 927 C CA . ILE A 1 116 ? -9.553 -2.403 23.720 1.00 93.69 116 ILE A CA 1
ATOM 928 C C . ILE A 1 116 ? -10.159 -1.718 24.950 1.00 93.69 116 ILE A C 1
ATOM 930 O O . ILE A 1 116 ? -10.542 -2.418 25.888 1.00 93.69 116 ILE A O 1
ATOM 934 N N . PRO A 1 117 ? -10.264 -0.374 24.979 1.00 94.19 117 PRO A N 1
ATOM 935 C CA . PRO A 1 117 ? -10.902 0.322 26.089 1.00 94.19 117 PRO A CA 1
ATOM 936 C C . PRO A 1 117 ? -12.396 -0.005 26.115 1.00 94.19 117 PRO A C 1
ATOM 938 O O . PRO A 1 117 ? -13.068 0.074 25.082 1.00 94.19 117 PRO A O 1
ATOM 941 N N . VAL A 1 118 ? -12.910 -0.384 27.282 1.00 93.75 118 VAL A N 1
ATOM 942 C CA . VAL A 1 118 ? -14.327 -0.693 27.493 1.00 93.75 118 VAL A CA 1
ATOM 943 C C . VAL A 1 118 ? -15.096 0.614 27.738 1.00 93.75 118 VAL A C 1
ATOM 945 O O . VAL A 1 118 ? -14.666 1.429 28.558 1.00 93.75 118 VAL A O 1
ATOM 948 N N . PRO A 1 119 ? -16.226 0.864 27.048 1.00 93.44 119 PRO A N 1
ATOM 949 C CA . PRO A 1 119 ? -17.057 2.039 27.315 1.00 93.44 119 PRO A CA 1
ATOM 950 C C . PRO A 1 119 ? -17.579 2.054 28.758 1.00 93.44 119 PRO A C 1
ATOM 952 O O . PRO A 1 119 ? -18.103 1.044 29.240 1.00 93.44 119 PRO A O 1
ATOM 955 N N . THR A 1 120 ? -17.521 3.206 29.430 1.00 90.38 120 THR A N 1
ATOM 956 C CA . THR A 1 120 ? -17.871 3.321 30.867 1.00 90.38 120 THR A CA 1
ATOM 957 C C . THR A 1 120 ? -19.350 3.022 31.144 1.00 90.38 120 THR A C 1
ATOM 959 O O . THR A 1 120 ? -19.740 2.614 32.241 1.00 90.38 120 THR A O 1
ATOM 962 N N . ALA A 1 121 ? -20.208 3.197 30.134 1.00 87.56 121 ALA A N 1
ATOM 963 C CA . ALA A 1 121 ? -21.622 2.835 30.197 1.00 87.56 121 ALA A CA 1
ATOM 964 C C . ALA A 1 121 ? -21.855 1.316 30.310 1.00 87.56 121 ALA A C 1
ATOM 966 O O . ALA A 1 121 ? -22.870 0.894 30.866 1.00 87.56 121 ALA A O 1
ATOM 967 N N . VAL A 1 122 ? -20.941 0.499 29.778 1.00 87.38 122 VAL A N 1
ATOM 968 C CA . VAL A 1 122 ? -21.042 -0.968 29.813 1.00 87.38 122 VAL A CA 1
ATOM 969 C C . VAL A 1 122 ? -20.523 -1.509 31.142 1.00 87.38 122 VAL A C 1
ATOM 971 O O . VAL A 1 122 ? -21.163 -2.375 31.726 1.00 87.38 122 VAL A O 1
ATOM 974 N N . GLU A 1 123 ? -19.438 -0.940 31.664 1.00 79.94 123 GLU A N 1
ATOM 975 C CA . GLU A 1 123 ? -18.855 -1.319 32.958 1.00 79.94 123 GLU A CA 1
ATOM 976 C C . GLU A 1 123 ? -19.873 -1.220 34.106 1.00 79.94 123 GLU A C 1
ATOM 978 O O . GLU A 1 123 ? -20.088 -2.179 34.850 1.00 79.94 123 GLU A O 1
ATOM 983 N N . ARG A 1 124 ? -20.603 -0.097 34.172 1.00 76.31 124 ARG A N 1
ATOM 984 C CA . ARG A 1 124 ? -21.683 0.115 35.154 1.00 76.31 124 ARG A CA 1
ATOM 985 C C . ARG A 1 124 ? -22.869 -0.828 34.993 1.00 76.31 124 ARG A C 1
ATOM 987 O O . ARG A 1 124 ? -23.649 -0.972 35.923 1.00 76.31 124 ARG A O 1
ATOM 994 N N . ARG A 1 125 ? -23.058 -1.437 33.822 1.00 73.50 125 ARG A N 1
ATOM 995 C CA . ARG A 1 125 ? -24.142 -2.404 33.596 1.00 73.50 125 ARG A CA 1
ATOM 996 C C . ARG A 1 125 ? -23.787 -3.771 34.178 1.00 73.50 125 ARG A C 1
ATOM 998 O O . ARG A 1 125 ? -24.670 -4.469 34.663 1.00 73.50 125 ARG A O 1
ATOM 1005 N N . THR A 1 126 ? -22.511 -4.140 34.149 1.00 61.59 126 THR A N 1
ATOM 1006 C CA . THR A 1 126 ? -22.006 -5.399 34.714 1.00 61.59 126 THR A CA 1
ATOM 1007 C C . THR A 1 126 ? -21.857 -5.379 36.234 1.00 61.59 126 THR A C 1
ATOM 1009 O O . THR A 1 126 ? -21.910 -6.441 36.839 1.00 61.59 126 THR A O 1
ATOM 1012 N N . SER A 1 127 ? -21.772 -4.206 36.874 1.00 59.31 127 SER A N 1
ATOM 1013 C CA . SER A 1 127 ? -21.687 -4.085 38.341 1.00 59.31 127 SER A CA 1
ATOM 1014 C C . SER A 1 127 ? -23.002 -4.362 39.095 1.00 59.31 127 SER A C 1
ATOM 1016 O O . SER A 1 127 ? -23.045 -4.190 40.307 1.00 59.31 127 SER A O 1
ATOM 1018 N N . TRP A 1 128 ? -24.080 -4.738 38.394 1.00 52.81 128 TRP A N 1
ATOM 1019 C CA . TRP A 1 128 ? -25.376 -5.130 38.979 1.00 52.81 128 TRP A CA 1
ATOM 1020 C C . TRP A 1 128 ? -25.546 -6.648 39.131 1.00 52.81 128 TRP A C 1
ATOM 1022 O O . TRP A 1 128 ? -26.618 -7.098 39.531 1.00 52.81 128 TRP A O 1
ATOM 1032 N N . TRP A 1 129 ? -24.528 -7.440 38.790 1.00 47.19 129 TRP A N 1
ATOM 1033 C CA . TRP A 1 129 ? -24.516 -8.867 39.101 1.00 47.19 129 TRP A CA 1
ATOM 1034 C C . TRP A 1 129 ? -23.926 -9.066 40.507 1.00 47.19 129 TRP A C 1
ATOM 1036 O O . TRP A 1 129 ? -22.799 -8.614 40.720 1.00 47.19 129 TRP A O 1
ATOM 1046 N N . PRO A 1 130 ? -24.694 -9.639 41.459 1.00 49.06 130 PRO A N 1
ATOM 1047 C CA . PRO A 1 130 ? -24.227 -9.916 42.817 1.00 49.06 130 PRO A CA 1
ATOM 1048 C C . PRO A 1 130 ? -23.100 -10.953 42.849 1.00 49.06 130 PRO A C 1
ATOM 1050 O O . PRO A 1 130 ? -23.045 -11.804 41.930 1.00 49.06 130 PRO A O 1
#

Sequence (130 aa):
MDKTERNQLILAMWVFMPFMGWFMAVKKTETLSSPKIKALWQIASHTHEKPVLLLGIFGGILMAALMTWLLVVMLSSPFTGQRFKRFLRGTKIVTVDKLKSLTRERKTQQVTVGDIPVPTAVERRTSWWP

Organism: NCBI:txid1414836

pLDDT: mean 85.99, std 9.43, range [47.19, 96.5]

Foldseek 3Di:
DDPVVLVVVLVVLQVVQLVVLLVVLCVVPHDQDPPNVVSVVVCVVCLVVPVSSVVSNVVSNVVSVVVNVVCCVVVDDQDPDDDDPDDDDDDDDDDQVVQLVVQDDPPDDFDDDPNRGHHPVVVVVVVPPD

Secondary structure (DSSP, 8-state):
--HHHHHHHHHHHHHHHHHHHHHHHHHHH---PSSHHHHHHHHHHTGGG-HHHHHHHHHHHHHHHHHHHHHHHHH--S--S---SS--SSPPP--HHHHHHHHPPSSS---EETTEEPPHHHHHHHTT--